Protein AF-A0A127SNE1-F1 (afdb_monomer_lite)

Sequence (47 aa):
NVAETIDMMRAQGVKVVKEPTEKPWGQIVAYVADPDGHYIEICTSID

Structure (mmCIF, N/CA/C/O backbone):
data_AF-A0A127SNE1-F1
#
_entry.id   AF-A0A127SNE1-F1
#
loop_
_atom_site.group_PDB
_atom_site.id
_atom_site.type_symbol
_atom_site.label_atom_id
_atom_site.label_alt_id
_atom_site.label_comp_id
_atom_site.label_asym_id
_atom_site.label_entity_id
_atom_site.label_seq_id
_atom_site.pdbx_PDB_ins_code
_atom_site.Cartn_x
_atom_site.Cartn_y
_atom_site.Cartn_z
_atom_site.occupancy
_atom_site.B_iso_or_equiv
_atom_site.auth_seq_id
_atom_site.auth_comp_id
_atom_site.auth_asym_id
_atom_site.auth_atom_id
_atom_site.pdbx_PDB_model_num
ATOM 1 N N . ASN A 1 1 ? 4.405 8.107 -4.173 1.00 91.19 1 ASN A N 1
ATOM 2 C CA . ASN A 1 1 ? 4.691 6.756 -4.714 1.00 91.19 1 ASN A CA 1
ATOM 3 C C . ASN A 1 1 ? 3.642 5.779 -4.166 1.00 91.19 1 ASN A C 1
ATOM 5 O O . ASN A 1 1 ? 3.223 5.992 -3.037 1.00 91.19 1 ASN A O 1
ATOM 9 N N . VAL A 1 2 ? 3.192 4.749 -4.905 1.00 95.12 2 VAL A N 1
ATOM 10 C CA . VAL A 1 2 ? 2.155 3.804 -4.407 1.00 95.12 2 VAL A CA 1
ATOM 11 C C . VAL A 1 2 ? 2.571 3.136 -3.090 1.00 95.12 2 VAL A C 1
ATOM 13 O O . VAL A 1 2 ? 1.748 3.029 -2.186 1.00 95.12 2 VAL A O 1
ATOM 16 N N . ALA A 1 3 ? 3.840 2.744 -2.943 1.00 95.56 3 ALA A N 1
ATOM 17 C CA . ALA A 1 3 ? 4.337 2.123 -1.715 1.00 95.56 3 ALA A CA 1
ATOM 18 C C . ALA A 1 3 ? 4.297 3.083 -0.518 1.00 95.56 3 ALA A C 1
ATOM 20 O O . ALA A 1 3 ? 3.728 2.748 0.515 1.00 95.56 3 ALA A O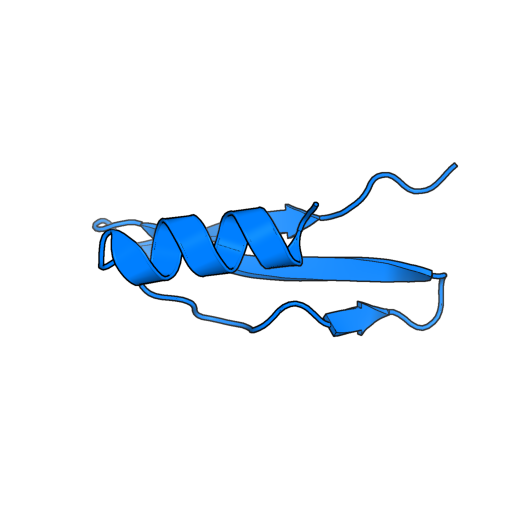 1
ATOM 21 N N . GLU A 1 4 ? 4.788 4.313 -0.691 1.00 97.12 4 GLU A N 1
ATOM 22 C CA . GLU A 1 4 ? 4.733 5.351 0.351 1.00 97.12 4 GLU A CA 1
ATOM 23 C C . GLU A 1 4 ? 3.294 5.657 0.788 1.00 97.12 4 GLU A C 1
ATOM 25 O O . GLU A 1 4 ? 3.024 5.837 1.974 1.00 97.12 4 GLU A O 1
ATOM 30 N N . THR A 1 5 ? 2.353 5.702 -0.162 1.00 97.06 5 THR A N 1
ATOM 31 C CA . THR A 1 5 ? 0.938 5.932 0.146 1.00 97.06 5 THR A CA 1
ATOM 32 C C . THR A 1 5 ? 0.364 4.796 0.989 1.00 97.06 5 THR A C 1
ATOM 34 O O . THR A 1 5 ? -0.338 5.061 1.964 1.00 97.06 5 THR A O 1
ATOM 37 N N . ILE A 1 6 ? 0.690 3.543 0.660 1.00 97.62 6 ILE A N 1
ATOM 38 C CA . ILE A 1 6 ? 0.252 2.386 1.446 1.00 97.62 6 ILE A CA 1
ATOM 39 C C . ILE A 1 6 ? 0.888 2.374 2.836 1.00 97.62 6 ILE A C 1
ATOM 41 O O . ILE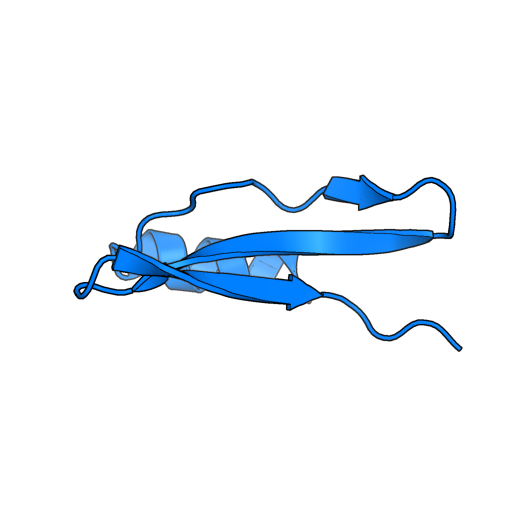 A 1 6 ? 0.182 2.116 3.809 1.00 97.62 6 ILE A O 1
ATOM 45 N N . ASP A 1 7 ? 2.171 2.707 2.966 1.00 97.50 7 ASP A N 1
ATOM 46 C CA . ASP A 1 7 ? 2.843 2.775 4.267 1.00 97.50 7 ASP A CA 1
ATOM 47 C C . ASP A 1 7 ? 2.226 3.851 5.171 1.00 97.50 7 ASP A C 1
ATOM 49 O O . ASP A 1 7 ? 1.952 3.593 6.346 1.00 97.50 7 ASP A O 1
ATOM 53 N N . MET A 1 8 ? 1.919 5.028 4.614 1.00 97.69 8 MET A N 1
ATOM 54 C CA . MET A 1 8 ? 1.204 6.094 5.322 1.00 97.69 8 MET A CA 1
ATOM 55 C C . MET A 1 8 ? -0.185 5.632 5.782 1.00 97.69 8 MET A C 1
ATOM 57 O O . MET A 1 8 ? -0.555 5.838 6.937 1.00 97.69 8 MET A O 1
ATOM 61 N N . MET A 1 9 ? -0.953 4.994 4.898 1.00 96.62 9 MET A N 1
ATOM 62 C CA . MET A 1 9 ? -2.287 4.484 5.222 1.00 96.62 9 MET A CA 1
ATOM 63 C C . MET A 1 9 ? -2.231 3.390 6.294 1.00 96.62 9 MET A C 1
ATOM 65 O O . MET A 1 9 ? -3.011 3.418 7.247 1.00 96.62 9 MET A O 1
ATOM 69 N N . ARG A 1 10 ? -1.260 2.473 6.206 1.00 96.19 10 ARG A N 1
ATOM 70 C CA . ARG A 1 10 ? -1.032 1.436 7.220 1.00 96.19 10 ARG A CA 1
ATOM 71 C C . ARG A 1 10 ? -0.718 2.053 8.582 1.00 96.19 10 ARG A C 1
ATOM 73 O O . ARG A 1 10 ? -1.272 1.613 9.586 1.00 96.19 10 ARG A O 1
ATOM 80 N N . ALA A 1 11 ? 0.118 3.093 8.622 1.00 97.69 11 ALA A N 1
ATOM 81 C CA . ALA A 1 11 ? 0.433 3.817 9.854 1.00 97.69 11 ALA A CA 1
ATOM 82 C C . ALA A 1 11 ? -0.796 4.516 10.469 1.00 97.69 11 ALA A C 1
ATOM 84 O O . ALA A 1 11 ? -0.863 4.686 11.683 1.00 97.69 11 ALA A O 1
ATOM 85 N N . GLN A 1 12 ? -1.786 4.875 9.648 1.00 96.62 12 GLN A N 1
ATOM 86 C CA . GLN A 1 12 ? -3.068 5.442 10.078 1.00 96.62 12 GLN A CA 1
ATOM 87 C C . GLN A 1 12 ? -4.116 4.375 10.451 1.00 96.62 12 GLN A C 1
ATOM 89 O O . GLN A 1 12 ? -5.253 4.716 10.765 1.00 96.62 12 GLN A O 1
ATOM 94 N N . GLY A 1 13 ? -3.756 3.087 10.430 1.00 95.88 13 GLY A N 1
ATOM 95 C CA . GLY A 1 13 ? -4.661 1.985 10.765 1.00 95.88 13 GLY A CA 1
ATOM 96 C C . GLY A 1 13 ? -5.614 1.585 9.637 1.00 95.88 13 GLY A C 1
ATOM 97 O O . GLY A 1 13 ? -6.532 0.797 9.866 1.00 95.88 13 GLY A O 1
ATOM 98 N N . VAL A 1 14 ? -5.405 2.089 8.418 1.00 96.75 14 VAL A N 1
ATOM 99 C CA . VAL A 1 14 ? -6.172 1.662 7.245 1.00 96.75 14 VAL A CA 1
ATOM 100 C C . VAL A 1 14 ? -5.828 0.210 6.925 1.00 96.75 14 VAL A C 1
ATOM 102 O O . VAL A 1 14 ? -4.661 -0.193 6.894 1.00 96.75 14 VAL A O 1
ATOM 105 N N . LYS A 1 15 ? -6.859 -0.591 6.653 1.00 96.25 15 LYS A N 1
ATOM 106 C CA . LYS A 1 15 ? -6.689 -1.997 6.303 1.00 96.25 15 LYS A CA 1
ATOM 107 C C . LYS A 1 15 ? -6.139 -2.123 4.885 1.00 96.25 15 LYS A C 1
ATOM 109 O O . LYS A 1 15 ? -6.865 -1.946 3.909 1.00 96.25 15 LYS A O 1
ATOM 114 N N . VAL A 1 16 ? -4.871 -2.503 4.776 1.00 97.12 16 VAL A N 1
ATOM 115 C CA . VAL A 1 16 ? -4.264 -2.896 3.501 1.00 97.12 16 VAL A CA 1
ATOM 116 C C . VAL A 1 16 ? -4.794 -4.277 3.118 1.00 97.12 16 VAL A C 1
ATOM 118 O O . VAL A 1 16 ? -4.591 -5.256 3.833 1.00 97.12 16 VAL A O 1
ATOM 121 N N . VAL A 1 17 ? -5.524 -4.348 2.006 1.00 97.00 17 VAL A N 1
ATOM 122 C CA . VAL A 1 17 ? -6.087 -5.594 1.458 1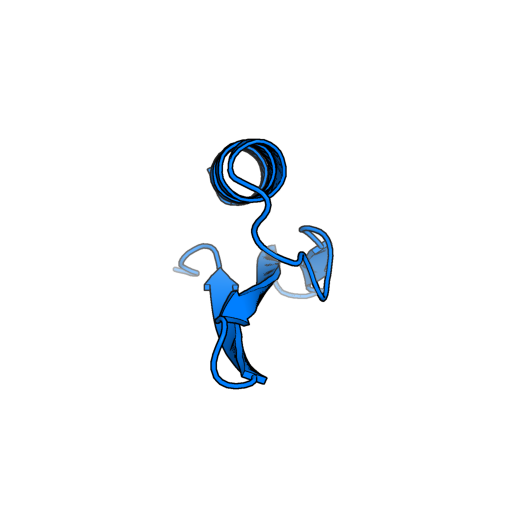.00 97.00 17 VAL A CA 1
ATOM 123 C C . VAL A 1 17 ? -5.070 -6.278 0.554 1.00 97.00 17 VAL A C 1
ATOM 125 O O . VAL A 1 17 ? -4.994 -7.505 0.514 1.00 97.00 17 VAL A O 1
ATOM 128 N N . LYS A 1 18 ? -4.274 -5.483 -0.167 1.00 96.44 18 LYS A N 1
ATOM 129 C CA . LYS A 1 18 ? -3.225 -5.975 -1.050 1.00 96.44 18 LYS A CA 1
ATOM 130 C C . LYS A 1 18 ? -2.048 -5.014 -1.075 1.00 96.44 18 LYS A C 1
ATOM 132 O O . LYS A 1 18 ? -2.217 -3.834 -1.376 1.00 96.44 18 LYS A O 1
ATOM 137 N N . GLU A 1 19 ? -0.871 -5.567 -0.822 1.00 97.38 19 GLU A N 1
ATOM 138 C CA . GLU A 1 19 ? 0.393 -4.844 -0.893 1.00 97.38 19 GLU A CA 1
ATOM 139 C C . GLU A 1 19 ? 0.701 -4.352 -2.319 1.00 97.38 19 GLU A C 1
ATOM 141 O O . GLU A 1 19 ? 0.308 -5.015 -3.291 1.00 97.38 19 GLU A O 1
ATOM 146 N N . PRO A 1 20 ? 1.422 -3.222 -2.465 1.00 97.31 20 PRO A N 1
ATOM 147 C CA . PRO A 1 20 ? 1.898 -2.735 -3.752 1.00 97.31 20 PRO A CA 1
ATOM 148 C C . PRO A 1 20 ? 2.595 -3.847 -4.525 1.00 97.31 20 PRO A C 1
ATOM 150 O O . PRO A 1 20 ? 3.593 -4.409 -4.082 1.00 97.31 20 PRO A O 1
ATOM 153 N N . THR A 1 21 ? 2.044 -4.185 -5.684 1.00 97.19 21 THR A N 1
ATOM 154 C CA . THR A 1 21 ? 2.579 -5.232 -6.552 1.00 97.19 21 THR A CA 1
ATOM 155 C C . THR A 1 21 ? 2.645 -4.712 -7.977 1.00 97.19 21 THR A C 1
ATOM 157 O O . THR A 1 21 ? 1.681 -4.120 -8.470 1.00 97.19 21 THR A O 1
ATOM 160 N N . GLU A 1 22 ? 3.761 -4.969 -8.648 1.00 96.81 22 GLU A N 1
ATOM 161 C CA . GLU A 1 22 ? 3.927 -4.674 -10.066 1.00 96.81 22 GLU A CA 1
ATOM 162 C C . GLU A 1 22 ? 3.163 -5.688 -10.927 1.00 96.81 22 GLU A C 1
ATOM 164 O O . GLU A 1 22 ? 3.189 -6.902 -10.702 1.00 96.81 22 GLU A O 1
ATOM 169 N N . LYS A 1 23 ? 2.427 -5.176 -11.908 1.00 95.06 23 LYS A N 1
ATOM 170 C CA . LYS A 1 23 ? 1.712 -5.963 -12.907 1.00 95.06 23 LYS A CA 1
ATOM 171 C C . LYS A 1 23 ? 2.614 -6.243 -14.113 1.00 95.06 23 LYS A C 1
ATOM 173 O O . LYS A 1 23 ? 3.509 -5.453 -14.385 1.00 95.06 23 LYS A O 1
ATOM 178 N N . PRO A 1 24 ? 2.338 -7.299 -14.906 1.00 94.62 24 PRO A N 1
ATOM 179 C CA . PRO A 1 24 ? 3.153 -7.654 -16.077 1.00 94.62 24 PRO A CA 1
ATOM 180 C C . PRO A 1 24 ? 3.320 -6.546 -17.129 1.00 94.62 24 PRO A C 1
ATOM 182 O O . PRO A 1 24 ? 4.221 -6.619 -17.954 1.00 94.62 24 PRO A O 1
ATOM 185 N N . TRP A 1 25 ? 2.443 -5.544 -17.119 1.00 91.00 25 TRP A N 1
ATOM 186 C CA . TRP A 1 25 ? 2.470 -4.381 -18.008 1.00 91.00 25 TRP A CA 1
ATOM 187 C C . TRP A 1 25 ? 3.097 -3.128 -17.360 1.00 91.00 25 TRP A C 1
ATOM 189 O O . TRP A 1 25 ? 2.888 -2.026 -17.850 1.00 91.00 25 TRP A O 1
ATOM 199 N N . GLY A 1 26 ? 3.824 -3.271 -16.245 1.00 93.31 26 GLY A N 1
ATOM 200 C CA . GLY A 1 26 ? 4.592 -2.193 -15.599 1.00 93.31 26 GLY A CA 1
ATOM 201 C C . GLY A 1 26 ? 3.815 -1.313 -14.610 1.00 93.31 26 GLY A C 1
ATOM 202 O O . GLY A 1 26 ? 4.396 -0.434 -13.982 1.00 93.31 26 GLY A O 1
ATOM 203 N N . GLN A 1 27 ? 2.511 -1.543 -14.423 1.00 96.00 27 GLN A N 1
ATOM 204 C CA . GLN A 1 27 ? 1.706 -0.788 -13.453 1.00 96.00 27 GLN A CA 1
ATOM 205 C C . GLN A 1 27 ? 1.889 -1.334 -12.037 1.00 96.00 27 GLN A C 1
ATOM 207 O O . GLN A 1 27 ? 1.652 -2.516 -11.790 1.00 96.00 27 GLN A O 1
ATOM 212 N N . ILE A 1 28 ? 2.195 -0.474 -11.073 1.00 97.12 28 ILE A N 1
ATOM 213 C CA . ILE A 1 28 ? 2.124 -0.812 -9.646 1.00 97.12 28 ILE A CA 1
ATOM 214 C C . ILE A 1 28 ? 0.694 -0.599 -9.152 1.00 97.12 28 ILE A C 1
ATOM 216 O O . ILE A 1 28 ? 0.122 0.467 -9.384 1.00 97.12 28 ILE A O 1
ATOM 220 N N . VAL A 1 29 ? 0.137 -1.600 -8.464 1.00 97.31 29 VAL A N 1
ATOM 221 C CA . VAL A 1 29 ? -1.226 -1.592 -7.907 1.00 97.31 29 VAL A CA 1
ATOM 222 C C . VAL A 1 29 ? -1.229 -2.079 -6.460 1.00 97.31 29 VAL A C 1
ATOM 224 O O . VAL A 1 29 ? -0.595 -3.087 -6.146 1.00 97.31 29 VAL A O 1
ATOM 22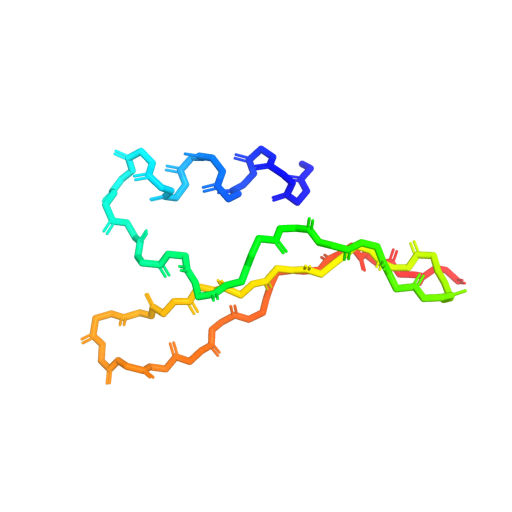7 N N . ALA A 1 30 ? -2.006 -1.419 -5.608 1.00 97.94 30 ALA A N 1
ATOM 228 C CA . ALA A 1 30 ? -2.318 -1.813 -4.239 1.00 97.94 30 ALA A CA 1
ATOM 229 C C . ALA A 1 30 ? -3.819 -1.644 -3.955 1.00 97.94 30 ALA A C 1
ATOM 231 O O . ALA A 1 30 ? -4.512 -0.922 -4.672 1.00 97.94 30 ALA A O 1
ATOM 232 N N . TYR A 1 31 ? -4.314 -2.292 -2.898 1.00 97.81 31 TYR A N 1
ATOM 233 C CA . TYR A 1 31 ? -5.704 -2.136 -2.460 1.00 97.81 31 TYR A CA 1
ATOM 234 C C . TYR A 1 31 ? -5.787 -1.912 -0.959 1.00 97.81 31 TYR A C 1
ATOM 236 O O . TYR A 1 31 ? -5.133 -2.605 -0.174 1.00 97.81 31 TYR A O 1
ATOM 244 N N . VAL A 1 32 ? -6.671 -1.003 -0.570 1.00 97.62 32 VAL A N 1
ATOM 245 C CA . VAL A 1 32 ? -7.067 -0.773 0.820 1.00 97.62 32 VAL A CA 1
ATOM 246 C C . VAL A 1 32 ? -8.577 -0.930 0.966 1.00 97.62 32 VAL A C 1
ATOM 248 O O . VAL A 1 32 ? -9.306 -0.844 -0.021 1.00 97.62 32 VAL A O 1
ATOM 251 N N . ALA A 1 33 ? -9.041 -1.187 2.185 1.00 97.19 33 ALA A N 1
ATOM 252 C CA . ALA A 1 33 ? -10.458 -1.162 2.518 1.00 97.19 33 ALA A CA 1
ATOM 253 C C . ALA A 1 33 ? -10.779 0.080 3.349 1.00 97.19 33 ALA A C 1
ATOM 255 O O . ALA A 1 33 ? -10.058 0.386 4.305 1.00 97.19 33 ALA A O 1
ATOM 256 N N . ASP A 1 34 ? -11.862 0.765 2.995 1.00 94.38 34 ASP A N 1
ATOM 257 C CA . ASP A 1 34 ? -12.449 1.792 3.851 1.00 94.38 34 ASP A CA 1
ATOM 258 C C . ASP A 1 34 ? -13.216 1.152 5.037 1.00 94.38 34 ASP A C 1
ATOM 260 O O . ASP A 1 34 ? -13.381 -0.076 5.089 1.00 94.38 34 ASP A O 1
ATOM 264 N N . PRO A 1 35 ? -13.668 1.948 6.023 1.00 93.38 35 PRO A N 1
ATOM 265 C CA . PRO A 1 35 ? -14.439 1.437 7.159 1.00 93.38 35 PRO A CA 1
ATOM 266 C C . PRO A 1 35 ? -15.779 0.789 6.784 1.00 93.38 35 PRO A C 1
ATOM 268 O O . PRO A 1 35 ? -16.264 -0.060 7.531 1.00 93.38 35 PRO A O 1
ATOM 271 N N . ASP A 1 36 ? -16.352 1.162 5.640 1.00 95.12 36 ASP A N 1
ATOM 272 C CA . ASP A 1 36 ? -17.621 0.634 5.130 1.00 95.12 36 ASP A CA 1
ATOM 273 C C . ASP A 1 36 ? -17.433 -0.690 4.359 1.00 95.12 36 ASP A C 1
ATOM 275 O O . ASP A 1 36 ? -18.401 -1.377 4.031 1.00 95.12 36 ASP A O 1
ATOM 279 N N . GLY A 1 37 ? -16.182 -1.094 4.118 1.00 91.25 37 GLY A N 1
ATOM 280 C CA . GLY A 1 37 ? -15.813 -2.334 3.445 1.00 91.25 37 GLY A CA 1
ATOM 281 C C . GLY A 1 37 ? -15.622 -2.205 1.932 1.00 91.25 37 GLY A C 1
ATOM 282 O O . GLY A 1 37 ? -15.448 -3.230 1.267 1.00 91.25 37 GLY A O 1
ATOM 283 N N . HIS A 1 38 ? -15.615 -0.994 1.373 1.00 96.38 38 HIS A N 1
ATOM 284 C CA . HIS A 1 38 ? -15.302 -0.773 -0.036 1.00 96.38 38 HIS A CA 1
ATOM 285 C C . HIS A 1 38 ? -13.804 -0.903 -0.295 1.00 96.38 38 HIS A C 1
ATOM 287 O O . HIS A 1 38 ? -12.970 -0.447 0.490 1.00 96.38 38 HIS A O 1
ATOM 293 N N . TYR A 1 39 ? -13.453 -1.491 -1.438 1.00 97.00 39 TYR A N 1
ATOM 294 C CA . TYR A 1 39 ? -12.067 -1.571 -1.882 1.00 97.00 39 TYR A CA 1
ATOM 295 C C . TYR A 1 39 ? -11.694 -0.358 -2.717 1.00 97.00 39 TYR A C 1
ATOM 297 O O . TYR A 1 39 ? -12.312 -0.075 -3.741 1.00 97.00 39 TYR A O 1
ATOM 305 N N . ILE A 1 40 ? -10.638 0.318 -2.284 1.00 97.06 40 ILE A N 1
ATOM 306 C CA . ILE A 1 40 ? -10.043 1.446 -2.984 1.00 97.06 40 ILE A CA 1
ATOM 307 C C . ILE A 1 40 ? -8.748 0.955 -3.619 1.00 97.06 40 ILE A C 1
ATOM 309 O O . ILE A 1 40 ? -7.862 0.434 -2.934 1.00 97.06 40 ILE A O 1
ATOM 313 N N . GLU A 1 41 ? -8.654 1.112 -4.937 1.00 97.44 41 GLU A N 1
ATOM 314 C CA . GLU A 1 41 ? -7.439 0.828 -5.690 1.00 97.44 41 GLU A CA 1
ATOM 315 C C . GLU A 1 41 ? -6.513 2.044 -5.670 1.00 97.44 41 GLU A C 1
ATOM 317 O O . GLU A 1 41 ? -6.934 3.171 -5.928 1.00 97.44 41 GLU A O 1
ATOM 322 N N . ILE A 1 42 ? -5.236 1.794 -5.398 1.00 97.19 42 ILE A N 1
ATOM 323 C CA . ILE A 1 42 ? -4.170 2.779 -5.544 1.00 97.19 42 ILE A CA 1
ATOM 324 C C . ILE A 1 42 ? -3.212 2.249 -6.598 1.00 97.19 42 ILE A C 1
ATOM 326 O O . ILE A 1 42 ? -2.583 1.208 -6.403 1.00 97.19 42 ILE A O 1
ATOM 330 N N . CYS A 1 43 ? -3.096 2.958 -7.715 1.00 96.88 43 CYS A N 1
ATOM 3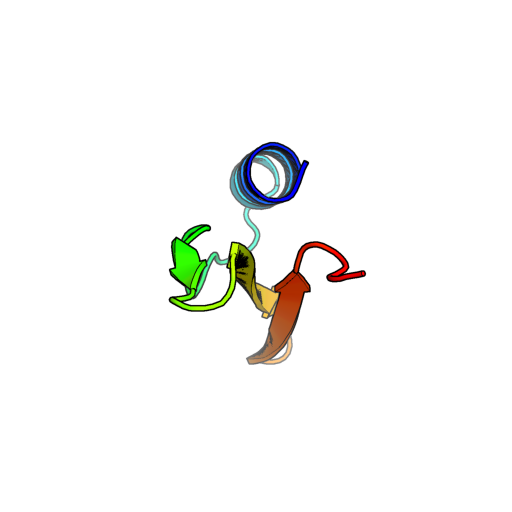31 C CA . CYS A 1 43 ? -2.251 2.553 -8.824 1.00 96.88 43 CYS A CA 1
ATOM 332 C C . CYS A 1 43 ? -1.388 3.702 -9.351 1.00 96.88 43 CYS A C 1
ATOM 334 O O . CYS A 1 43 ? -1.664 4.884 -9.144 1.00 96.88 43 CYS A O 1
ATOM 336 N N . THR A 1 44 ? -0.284 3.325 -9.988 1.00 96.50 44 THR A N 1
ATOM 337 C CA . THR A 1 44 ? 0.505 4.246 -10.819 1.00 96.50 44 THR A CA 1
ATOM 338 C C . THR A 1 44 ? -0.204 4.463 -12.148 1.00 96.50 44 THR A C 1
ATOM 340 O O . THR A 1 44 ? -0.842 3.544 -12.657 1.00 96.50 44 THR A O 1
ATOM 343 N N . SER A 1 45 ? -0.074 5.660 -12.716 1.00 92.94 45 SER A N 1
ATOM 344 C CA . SER A 1 45 ? -0.441 5.889 -14.113 1.00 92.94 45 SER A CA 1
ATOM 345 C C . SER A 1 45 ? 0.444 5.044 -15.030 1.00 92.94 45 SER A C 1
ATOM 347 O O . SER A 1 45 ? 1.626 4.850 -14.742 1.00 92.94 45 SER A O 1
ATOM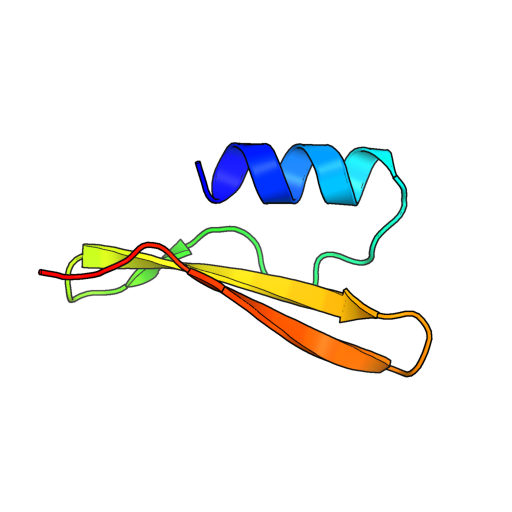 349 N N . ILE A 1 46 ? -0.131 4.570 -16.131 1.00 84.25 46 ILE A N 1
ATOM 350 C CA . ILE A 1 46 ? 0.599 4.006 -17.267 1.00 84.25 46 ILE A CA 1
ATOM 351 C C . ILE A 1 46 ? 0.489 5.035 -18.396 1.00 84.25 46 ILE A C 1
ATOM 353 O O . ILE A 1 46 ? -0.605 5.566 -18.606 1.00 84.25 46 ILE A O 1
ATOM 357 N N . ASP A 1 47 ? 1.595 5.305 -19.084 1.00 76.19 47 ASP A N 1
ATOM 358 C CA . ASP A 1 47 ? 1.623 6.091 -20.325 1.00 76.19 47 ASP A CA 1
ATOM 359 C C . ASP A 1 47 ? 1.395 5.213 -21.567 1.00 76.19 47 ASP A C 1
ATOM 361 O O . ASP A 1 47 ? 1.887 4.057 -21.584 1.00 76.19 47 ASP A O 1
#

Secondary structure (DSSP, 8-state):
-HHHHHHHHHHTT-EEEEEEEE-TTS-EEEEEE-TTS-EEEEE----

Radius of gyration: 10.74 Å; chains: 1; bounding box: 22×14×31 Å

Foldseek 3Di:
DLQVVVVVCVVVVWAWPAHFDADPLGKTWTWTADPVGDIDIDIDDDD

pLDDT: mean 95.43, std 3.75, range [76.19, 97.94]